Protein AF-A0A831JYZ5-F1 (afdb_mo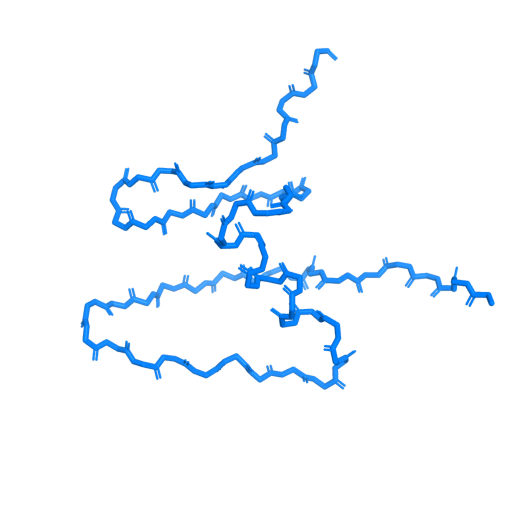nomer_lite)

pLDDT: mean 79.0, std 15.45, range [37.56, 93.31]

Radius of gyration: 12.94 Å; chains: 1; bounding box: 36×19×39 Å

Secondary structure (DSSP, 8-state):
---S--S---------TT-------TTSSHHHHHHHHHTTSS--SSS-EEETTEEEE------

S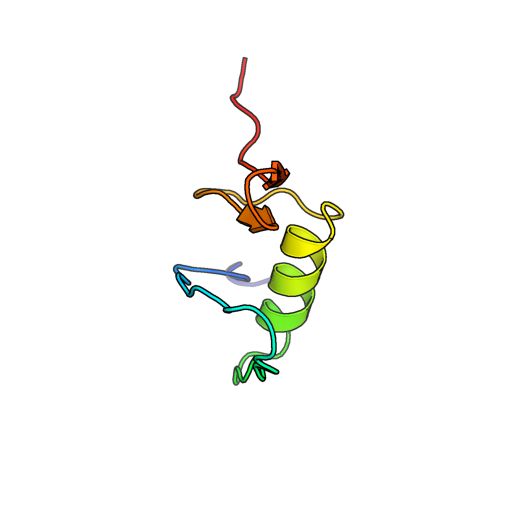tructure (mmCIF, N/CA/C/O backbone):
data_AF-A0A831JYZ5-F1
#
_entry.id   AF-A0A831JYZ5-F1
#
loop_
_atom_site.group_PDB
_atom_site.id
_atom_site.type_symbol
_atom_site.label_atom_id
_atom_site.label_alt_id
_atom_site.label_comp_id
_atom_site.label_asym_id
_atom_site.label_entity_id
_atom_site.label_seq_id
_atom_site.pdbx_PDB_ins_code
_atom_site.Cartn_x
_atom_site.Cartn_y
_atom_site.Cartn_z
_atom_site.occupancy
_atom_site.B_iso_or_equiv
_atom_site.auth_seq_id
_atom_site.auth_comp_id
_atom_site.auth_asym_id
_atom_site.auth_atom_id
_atom_site.pdbx_PDB_model_num
ATOM 1 N N . MET A 1 1 ? 21.256 -0.564 -14.930 1.00 37.56 1 MET A N 1
ATOM 2 C CA . MET A 1 1 ? 20.259 -1.505 -15.478 1.00 37.56 1 MET A CA 1
ATOM 3 C C . MET A 1 1 ? 19.137 -1.610 -14.457 1.00 37.56 1 MET A C 1
ATOM 5 O O . MET A 1 1 ? 19.416 -2.051 -13.353 1.00 37.56 1 MET A O 1
ATOM 9 N N . PHE A 1 2 ? 17.924 -1.143 -14.767 1.00 52.06 2 PHE A N 1
ATOM 10 C CA . PHE A 1 2 ? 16.736 -1.498 -13.981 1.00 52.06 2 PHE A CA 1
ATOM 11 C C . PHE A 1 2 ? 16.297 -2.886 -14.464 1.00 52.06 2 PHE A C 1
ATOM 13 O O . PHE A 1 2 ? 15.629 -2.993 -15.487 1.00 52.06 2 PHE A O 1
ATOM 20 N N . GLY A 1 3 ? 16.816 -3.932 -13.819 1.00 46.50 3 GLY A N 1
ATOM 21 C CA . GLY A 1 3 ? 16.444 -5.326 -14.067 1.00 46.50 3 GLY A CA 1
ATOM 22 C C . GLY A 1 3 ? 15.310 -5.753 -13.133 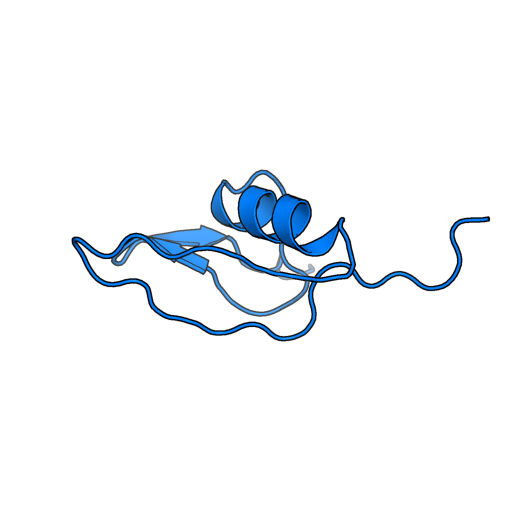1.00 46.50 3 GLY A C 1
ATOM 23 O O . GLY A 1 3 ? 15.401 -5.500 -11.935 1.00 46.50 3 GLY A O 1
ATOM 24 N N . ASP A 1 4 ? 14.279 -6.337 -13.750 1.00 52.56 4 ASP A N 1
ATOM 25 C CA . ASP A 1 4 ? 13.046 -6.980 -13.267 1.00 52.56 4 ASP A CA 1
ATOM 26 C C . ASP A 1 4 ? 12.282 -6.312 -12.108 1.00 52.56 4 ASP A C 1
ATOM 28 O O . ASP A 1 4 ? 12.465 -6.584 -10.924 1.00 52.56 4 ASP A O 1
ATOM 32 N N . VAL A 1 5 ? 11.368 -5.418 -12.507 1.00 60.66 5 VAL A N 1
ATOM 33 C CA . VAL A 1 5 ? 10.457 -4.622 -11.671 1.00 60.66 5 VAL A CA 1
ATOM 34 C C . VAL A 1 5 ? 9.538 -5.496 -10.818 1.00 60.66 5 VAL A C 1
ATOM 36 O O . VAL A 1 5 ? 8.654 -6.161 -11.352 1.00 60.66 5 VAL A O 1
ATOM 39 N N . VAL A 1 6 ? 9.645 -5.355 -9.493 1.00 61.22 6 VAL A N 1
ATOM 40 C CA . VAL A 1 6 ? 8.549 -5.586 -8.537 1.00 61.22 6 VAL A CA 1
ATOM 41 C C . VAL A 1 6 ? 8.699 -4.615 -7.369 1.00 61.22 6 VAL A C 1
ATOM 43 O O . VAL A 1 6 ? 9.767 -4.531 -6.768 1.00 61.22 6 VAL A O 1
ATOM 46 N N . ALA A 1 7 ? 7.623 -3.905 -7.024 1.00 58.97 7 ALA A N 1
ATOM 47 C CA . ALA A 1 7 ? 7.597 -3.060 -5.829 1.00 58.97 7 ALA A CA 1
ATOM 48 C C . ALA A 1 7 ? 6.414 -3.335 -4.890 1.00 58.97 7 ALA A C 1
ATOM 50 O O . ALA A 1 7 ? 6.529 -3.026 -3.718 1.00 58.97 7 ALA A O 1
ATOM 51 N N . VAL A 1 8 ? 5.321 -3.976 -5.314 1.00 58.75 8 VAL A N 1
ATOM 52 C CA . VAL A 1 8 ? 4.389 -4.654 -4.389 1.00 58.75 8 VAL A CA 1
ATOM 53 C C . VAL A 1 8 ? 3.705 -5.803 -5.133 1.00 58.75 8 VAL A C 1
ATOM 55 O O . VAL A 1 8 ? 3.097 -5.576 -6.173 1.00 58.75 8 VAL A O 1
ATOM 58 N N . ASP A 1 9 ? 3.764 -7.015 -4.580 1.00 63.69 9 ASP A N 1
ATOM 59 C CA . ASP A 1 9 ? 2.910 -8.166 -4.927 1.00 63.69 9 ASP A CA 1
ATOM 60 C C . ASP A 1 9 ? 2.906 -9.087 -3.687 1.00 63.69 9 ASP A C 1
ATOM 62 O O . ASP A 1 9 ? 3.966 -9.541 -3.281 1.00 63.69 9 ASP A O 1
ATOM 66 N N . ARG A 1 10 ? 1.848 -9.376 -2.920 1.00 60.28 10 ARG A N 1
ATOM 67 C CA . ARG A 1 10 ? 0.396 -9.214 -3.044 1.00 60.28 10 ARG A CA 1
ATOM 68 C C . ARG A 1 10 ? -0.164 -9.020 -1.621 1.00 60.28 10 ARG A C 1
ATOM 70 O O . ARG A 1 10 ? -0.598 -9.961 -0.962 1.00 60.28 10 ARG A O 1
ATOM 77 N N . VAL A 1 11 ? -0.011 -7.818 -1.076 1.00 68.25 11 VAL A N 1
ATOM 78 C CA . VAL A 1 11 ? -0.206 -7.568 0.360 1.00 68.25 11 VAL A CA 1
ATOM 79 C C . VAL A 1 11 ? -1.666 -7.228 0.666 1.00 68.25 11 VAL A C 1
ATOM 81 O O . VAL A 1 11 ? -2.246 -6.334 0.058 1.00 68.25 11 VAL A O 1
ATOM 84 N N . SER A 1 12 ? -2.252 -7.923 1.641 1.00 80.06 12 SER A N 1
ATOM 85 C CA . SER A 1 12 ? -3.575 -7.626 2.198 1.00 80.06 12 SER A CA 1
ATOM 86 C C . SER A 1 12 ? -3.486 -7.660 3.716 1.00 80.06 12 SER A C 1
ATOM 88 O O . SER A 1 12 ? -3.103 -8.671 4.301 1.00 80.06 12 SER A O 1
ATOM 90 N N . PHE A 1 13 ? -3.814 -6.543 4.348 1.00 86.12 13 PHE A N 1
ATOM 91 C CA . PHE A 1 13 ? -3.917 -6.429 5.795 1.00 86.12 13 PHE A CA 1
ATOM 92 C C . PHE A 1 13 ? -4.988 -5.398 6.131 1.00 86.12 13 PHE A C 1
ATOM 94 O O . PHE A 1 13 ? -5.275 -4.499 5.342 1.00 86.12 13 PHE A O 1
ATOM 101 N N . GLU A 1 14 ? -5.558 -5.532 7.318 1.00 90.00 14 GLU A N 1
ATOM 102 C CA . GLU A 1 14 ? -6.453 -4.553 7.914 1.00 90.00 14 GLU A CA 1
ATOM 103 C C . GLU A 1 14 ? -5.748 -3.984 9.143 1.00 90.00 14 GLU A C 1
ATOM 105 O O . GLU A 1 14 ? -5.124 -4.730 9.898 1.00 90.00 14 GLU A O 1
ATOM 110 N N . VAL A 1 15 ? -5.824 -2.668 9.312 1.00 90.25 15 VAL A N 1
ATOM 111 C CA . VAL A 1 15 ? -5.325 -1.976 10.501 1.00 90.25 15 VAL A CA 1
ATOM 112 C C . VAL A 1 15 ? -6.536 -1.411 11.211 1.00 90.25 15 VAL A C 1
ATOM 114 O O . VAL A 1 15 ? -7.253 -0.580 10.647 1.00 90.25 15 VAL A O 1
ATOM 117 N N . ARG A 1 16 ? -6.780 -1.868 12.434 1.00 90.94 16 ARG A N 1
ATOM 118 C CA . ARG A 1 16 ? -7.913 -1.393 13.229 1.00 90.94 16 ARG A CA 1
ATOM 119 C C . ARG A 1 16 ? -7.593 -0.058 13.879 1.00 90.94 16 ARG A C 1
ATOM 121 O O . ARG A 1 16 ? -6.437 0.340 14.035 1.00 90.94 16 ARG A O 1
ATOM 128 N N . GLU A 1 17 ? -8.639 0.640 14.307 1.00 88.50 17 GLU A N 1
ATOM 129 C CA . GLU A 1 17 ? -8.460 1.833 15.124 1.00 88.50 17 GLU A CA 1
ATOM 130 C C . GLU A 1 17 ? -7.594 1.517 16.349 1.00 88.50 17 GLU A C 1
ATOM 132 O O . GLU A 1 17 ? -7.813 0.523 17.042 1.00 88.50 17 GLU A O 1
ATOM 137 N N . ARG A 1 18 ? -6.638 2.409 16.636 1.00 90.69 18 ARG A N 1
ATOM 138 C CA . ARG A 1 18 ? -5.666 2.297 17.740 1.00 90.69 18 ARG A CA 1
ATOM 139 C C . ARG A 1 18 ? -4.591 1.219 17.554 1.00 90.69 18 ARG A C 1
ATOM 141 O O . ARG A 1 18 ? -3.850 0.955 18.499 1.00 90.69 18 ARG A O 1
ATOM 148 N N . GLU A 1 19 ? -4.447 0.650 16.361 1.00 92.00 19 GLU A N 1
ATOM 149 C CA . GLU A 1 19 ? -3.278 -0.158 16.011 1.00 92.00 19 GLU A CA 1
ATOM 150 C C . GLU A 1 19 ? -2.154 0.711 15.428 1.00 92.00 19 GLU A C 1
ATOM 152 O O . GLU A 1 19 ? -2.391 1.710 14.747 1.00 92.00 19 GLU A O 1
ATOM 157 N N . PHE A 1 20 ? -0.908 0.316 15.698 1.00 86.62 20 PHE A N 1
ATOM 158 C CA . PHE A 1 20 ? 0.287 0.949 15.143 1.00 86.62 20 PHE A CA 1
ATOM 159 C C . PHE A 1 20 ? 1.143 -0.112 14.432 1.00 86.62 20 PHE A C 1
ATOM 161 O O . PHE A 1 20 ? 2.041 -0.696 15.044 1.00 86.62 20 PHE A O 1
ATOM 168 N N . PRO A 1 21 ? 0.828 -0.441 13.167 1.00 86.25 21 PRO A N 1
ATOM 169 C CA . PRO A 1 21 ? 1.528 -1.484 12.432 1.00 86.25 21 PRO A CA 1
ATOM 170 C C . PRO A 1 21 ? 2.907 -1.004 11.973 1.00 86.25 21 PRO A C 1
ATOM 172 O O . PRO A 1 21 ? 3.112 0.169 11.662 1.00 86.25 21 PRO A O 1
ATOM 175 N N . ILE A 1 22 ? 3.847 -1.942 11.860 1.00 84.81 22 ILE A N 1
ATOM 176 C CA . ILE A 1 22 ? 5.170 -1.696 11.283 1.00 84.81 22 ILE A CA 1
ATOM 177 C C . ILE A 1 22 ? 5.261 -2.472 9.971 1.00 84.81 22 ILE A C 1
ATOM 179 O O . ILE A 1 22 ? 5.161 -3.697 9.958 1.00 84.81 22 ILE A O 1
ATOM 183 N N . LEU A 1 23 ? 5.482 -1.762 8.864 1.00 83.62 23 LEU A N 1
ATOM 184 C CA . LEU A 1 23 ? 5.790 -2.384 7.578 1.00 83.62 23 LEU A CA 1
ATOM 185 C C . LEU A 1 23 ? 7.269 -2.796 7.555 1.00 83.62 23 LEU A C 1
ATOM 187 O O . LEU A 1 23 ? 8.157 -1.949 7.446 1.00 83.62 23 LEU A O 1
ATOM 191 N N . LEU A 1 24 ? 7.529 -4.099 7.645 1.00 78.56 24 LEU A N 1
ATOM 192 C CA . LEU A 1 24 ? 8.861 -4.695 7.531 1.00 78.56 24 LEU A CA 1
ATOM 193 C C . LEU A 1 24 ? 8.992 -5.401 6.181 1.00 78.56 24 LEU A C 1
ATOM 195 O O . LEU A 1 24 ? 8.127 -6.179 5.801 1.00 78.56 24 LEU A O 1
ATOM 199 N N . ASP A 1 25 ? 10.078 -5.141 5.458 1.00 68.50 25 ASP A N 1
ATOM 200 C CA . ASP A 1 25 ? 10.365 -5.809 4.183 1.00 68.50 25 ASP A CA 1
ATOM 201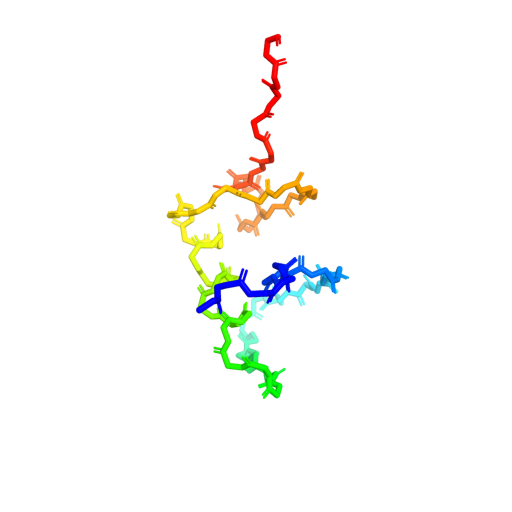 C C . ASP A 1 25 ? 11.875 -5.721 3.888 1.00 68.50 25 ASP A C 1
ATOM 203 O O . ASP A 1 25 ? 12.508 -4.706 4.199 1.00 68.50 25 ASP A O 1
ATOM 207 N N . SER A 1 26 ? 12.462 -6.780 3.331 1.00 60.81 26 SER A N 1
ATOM 208 C CA . SER A 1 26 ? 13.903 -6.922 3.072 1.00 60.81 26 SER A CA 1
ATOM 209 C C . SER A 1 26 ? 14.381 -6.196 1.807 1.00 60.81 26 SER A C 1
ATOM 211 O O . SER A 1 26 ? 15.573 -5.929 1.677 1.00 60.81 26 SER A O 1
ATOM 213 N N . SER A 1 27 ? 13.468 -5.834 0.897 1.00 60.94 27 SER A N 1
ATOM 214 C CA . SER A 1 27 ? 13.782 -5.327 -0.454 1.00 60.94 27 SER A CA 1
ATOM 215 C C . SER A 1 27 ? 13.902 -3.798 -0.577 1.00 60.94 27 SER A C 1
ATOM 217 O O . SER A 1 27 ? 14.195 -3.271 -1.648 1.00 60.94 27 SER A O 1
ATOM 219 N N . GLY A 1 28 ? 13.705 -3.058 0.519 1.00 60.88 28 GLY A N 1
ATOM 220 C CA . GLY A 1 28 ? 13.937 -1.606 0.607 1.00 60.88 28 GLY A CA 1
ATOM 221 C C . GLY A 1 28 ? 12.920 -0.704 -0.118 1.00 60.88 28 GLY A C 1
ATOM 222 O O . GLY A 1 28 ? 12.512 0.302 0.456 1.00 60.88 28 GLY A O 1
ATOM 223 N N . CYS A 1 29 ? 12.458 -1.061 -1.320 1.00 67.88 29 CYS A N 1
ATOM 224 C CA . CYS A 1 29 ? 11.586 -0.212 -2.146 1.00 67.88 29 CYS A CA 1
ATOM 225 C C . CYS A 1 29 ? 10.091 -0.344 -1.793 1.00 67.88 29 CYS A C 1
ATOM 227 O O . CYS A 1 29 ? 9.364 0.649 -1.733 1.00 67.88 29 CYS A O 1
ATOM 229 N N . SER A 1 30 ? 9.644 -1.559 -1.467 1.00 74.62 30 SER A N 1
ATOM 230 C CA . SER A 1 30 ? 8.221 -1.917 -1.409 1.00 74.62 30 SER A CA 1
ATOM 231 C C . SER A 1 30 ? 7.429 -1.192 -0.322 1.00 74.62 30 SER A C 1
ATOM 233 O O . SER A 1 30 ? 6.235 -0.932 -0.464 1.00 74.62 30 SER A O 1
ATOM 235 N N . LYS A 1 31 ? 8.106 -0.788 0.755 1.00 85.38 31 LYS A N 1
ATOM 236 C CA . LYS A 1 31 ? 7.523 0.019 1.839 1.00 85.38 31 LYS A CA 1
ATOM 237 C C . LYS A 1 31 ? 7.184 1.422 1.367 1.00 85.38 31 LYS A C 1
ATOM 239 O O . LYS A 1 31 ? 6.068 1.889 1.577 1.00 85.38 31 LYS A O 1
ATOM 244 N N . THR A 1 32 ? 8.137 2.073 0.704 1.00 86.12 32 THR A N 1
ATOM 245 C CA . THR A 1 32 ? 7.949 3.418 0.161 1.00 86.12 32 THR A CA 1
ATOM 246 C C . THR A 1 32 ? 6.848 3.405 -0.889 1.00 86.12 32 THR A C 1
ATOM 248 O O . THR A 1 32 ? 5.947 4.235 -0.813 1.00 86.12 32 THR A O 1
ATOM 251 N N . THR A 1 33 ? 6.851 2.429 -1.799 1.00 87.69 33 THR A N 1
ATOM 252 C CA . THR A 1 33 ? 5.777 2.267 -2.789 1.00 87.69 33 THR A CA 1
ATOM 253 C C . THR A 1 33 ? 4.421 2.027 -2.120 1.00 87.69 33 THR A C 1
ATOM 255 O O . THR A 1 33 ? 3.462 2.725 -2.433 1.00 87.69 33 THR A O 1
ATOM 258 N N . THR A 1 34 ? 4.333 1.138 -1.122 1.00 87.50 34 THR A N 1
ATOM 259 C CA . THR A 1 34 ? 3.072 0.888 -0.394 1.00 87.50 34 THR A CA 1
ATOM 260 C C . THR A 1 34 ? 2.550 2.148 0.302 1.00 87.50 34 THR A C 1
ATOM 262 O O . THR A 1 34 ? 1.375 2.482 0.168 1.00 87.50 34 THR A O 1
ATOM 265 N N . LEU A 1 35 ? 3.411 2.891 1.007 1.00 89.50 35 LEU A N 1
ATOM 266 C CA . LEU A 1 35 ? 3.016 4.129 1.689 1.00 89.50 35 LEU A CA 1
ATOM 267 C C . LEU A 1 35 ? 2.584 5.220 0.703 1.00 89.50 35 LEU A C 1
ATOM 269 O O . LEU A 1 35 ? 1.644 5.963 0.986 1.00 89.50 35 LEU A O 1
ATOM 273 N N . ARG A 1 36 ? 3.223 5.301 -0.468 1.00 89.69 36 ARG A N 1
ATOM 274 C CA . ARG A 1 36 ? 2.816 6.221 -1.538 1.00 89.69 36 ARG A CA 1
ATOM 275 C C . ARG A 1 36 ? 1.460 5.836 -2.123 1.00 89.69 36 ARG A C 1
ATOM 277 O O . ARG A 1 36 ? 0.641 6.730 -2.320 1.00 89.69 36 ARG A O 1
ATOM 284 N N . CYS A 1 37 ? 1.186 4.544 -2.310 1.00 90.44 37 CYS A N 1
ATOM 285 C CA . CYS A 1 37 ? -0.136 4.063 -2.712 1.00 90.44 37 CYS A CA 1
ATOM 286 C C . CYS A 1 37 ? -1.212 4.400 -1.669 1.00 90.44 37 CYS A C 1
ATOM 288 O O . CYS A 1 37 ? -2.273 4.901 -2.035 1.00 90.44 37 CYS A O 1
ATOM 290 N N . ILE A 1 38 ? -0.929 4.200 -0.374 1.00 89.94 38 ILE A N 1
ATOM 291 C CA . ILE A 1 38 ? -1.843 4.567 0.726 1.00 89.94 38 ILE A CA 1
ATOM 292 C C . ILE A 1 38 ? -2.122 6.074 0.738 1.00 89.94 38 ILE A C 1
ATOM 294 O O . ILE A 1 38 ? -3.261 6.495 0.931 1.00 89.94 38 ILE A O 1
ATOM 2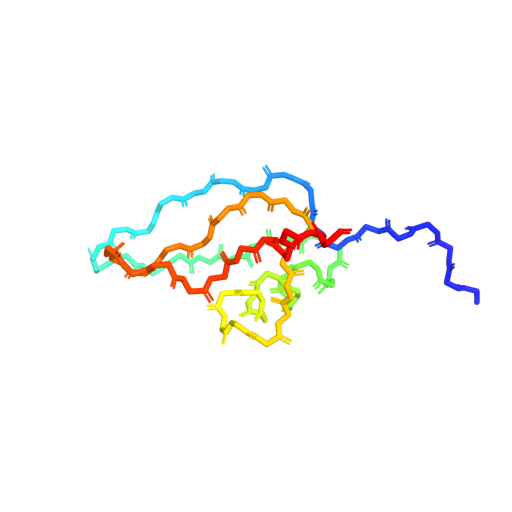98 N N . ALA A 1 39 ? -1.096 6.891 0.497 1.00 90.50 39 ALA A N 1
ATOM 299 C CA . ALA A 1 39 ? -1.224 8.342 0.411 1.00 90.50 39 ALA A CA 1
ATOM 300 C C . ALA A 1 39 ? -1.892 8.833 -0.892 1.00 90.50 39 ALA A C 1
ATOM 302 O O . ALA A 1 39 ? -2.111 10.035 -1.036 1.00 90.50 39 ALA A O 1
ATOM 303 N N . GLY A 1 40 ? -2.189 7.941 -1.848 1.00 88.44 40 GLY A N 1
ATOM 304 C CA . GLY A 1 40 ? -2.722 8.298 -3.168 1.00 88.44 40 GLY A CA 1
ATOM 305 C C . GLY A 1 40 ? -1.707 8.984 -4.094 1.00 88.44 40 GLY A C 1
ATOM 306 O O . GLY A 1 40 ? -2.090 9.592 -5.088 1.00 88.44 40 GLY A O 1
ATOM 307 N N . LEU A 1 41 ? -0.413 8.913 -3.772 1.00 89.12 41 LEU A N 1
ATOM 308 C CA . LEU A 1 41 ? 0.687 9.492 -4.558 1.00 89.12 41 LEU A CA 1
ATOM 309 C C . LEU A 1 41 ? 1.198 8.549 -5.654 1.00 89.12 41 LEU A C 1
ATOM 311 O O . LEU A 1 41 ? 2.034 8.935 -6.472 1.00 89.12 41 LEU A O 1
ATOM 315 N N . GLU A 1 42 ? 0.738 7.304 -5.628 1.00 88.31 42 GLU A N 1
ATOM 316 C CA . GLU A 1 42 ? 1.042 6.264 -6.598 1.00 88.31 42 GLU A CA 1
ATOM 317 C C . GLU A 1 42 ? -0.202 5.385 -6.771 1.00 88.31 42 GLU A C 1
ATOM 319 O O . GLU A 1 42 ? -0.959 5.170 -5.820 1.00 88.31 42 GLU A O 1
ATOM 324 N N . VAL A 1 43 ? -0.458 4.935 -7.999 1.00 89.81 43 VAL A N 1
ATOM 325 C CA . VAL A 1 43 ? -1.657 4.156 -8.331 1.00 89.81 43 VAL A CA 1
ATOM 326 C C . VAL A 1 43 ? -1.295 2.671 -8.307 1.00 89.81 43 VAL A C 1
ATOM 328 O O . VAL A 1 43 ? -0.366 2.275 -9.014 1.00 89.81 43 VAL A O 1
ATOM 331 N N . PRO A 1 44 ? -1.999 1.833 -7.525 1.00 89.44 44 PRO A N 1
ATOM 332 C CA . PRO A 1 44 ? -1.735 0.408 -7.498 1.00 89.44 44 PRO A CA 1
ATOM 333 C C . PRO A 1 44 ? -2.114 -0.224 -8.838 1.00 89.44 44 PRO A C 1
ATOM 335 O O . PRO A 1 44 ? -3.088 0.158 -9.485 1.00 89.44 44 PRO A O 1
ATOM 338 N N . THR A 1 45 ? -1.359 -1.241 -9.239 1.00 87.62 45 THR A N 1
ATOM 339 C CA . THR A 1 45 ? -1.638 -2.016 -10.455 1.00 87.62 45 THR A CA 1
ATOM 340 C C . THR A 1 45 ? -2.848 -2.940 -10.295 1.00 87.62 45 THR A C 1
ATOM 342 O O . THR A 1 45 ? -3.493 -3.282 -11.283 1.00 87.62 45 THR A O 1
ATOM 345 N N . SER A 1 46 ? -3.177 -3.342 -9.062 1.00 87.81 46 SER A N 1
ATOM 346 C CA . SER A 1 46 ? -4.354 -4.150 -8.713 1.00 87.81 46 SER A CA 1
ATOM 347 C C . SER A 1 46 ? -4.783 -3.915 -7.256 1.00 87.81 46 SER A C 1
ATOM 349 O O . SER A 1 46 ? -4.018 -3.361 -6.469 1.00 87.81 46 SER A O 1
ATOM 351 N N . GLY A 1 47 ? -5.989 -4.362 -6.889 1.00 90.12 47 GLY A N 1
ATOM 352 C CA . GLY A 1 47 ? -6.515 -4.249 -5.523 1.00 90.12 47 GLY A CA 1
ATOM 353 C C . GLY A 1 47 ? -7.065 -2.863 -5.192 1.00 90.12 47 GLY A C 1
ATOM 354 O O . GLY A 1 47 ? -7.175 -2.004 -6.055 1.00 90.12 47 GLY A O 1
ATOM 355 N N . GLU A 1 48 ? -7.450 -2.646 -3.941 1.00 92.38 48 GLU A N 1
ATOM 356 C CA . GLU A 1 48 ? -8.058 -1.392 -3.495 1.00 92.38 48 GLU A CA 1
ATOM 357 C C . GLU A 1 48 ? -7.540 -1.041 -2.102 1.00 92.38 48 GLU A C 1
ATOM 359 O O . GLU A 1 48 ? -7.309 -1.924 -1.273 1.00 92.38 48 GLU A O 1
ATOM 364 N N . ILE A 1 49 ? -7.356 0.251 -1.845 1.00 92.50 49 ILE A N 1
ATOM 365 C CA . ILE A 1 49 ? -6.930 0.766 -0.546 1.00 92.50 49 ILE A CA 1
ATOM 366 C C . ILE A 1 49 ? -8.035 1.656 0.004 1.00 92.50 49 ILE A C 1
ATOM 368 O O . ILE A 1 49 ? -8.443 2.636 -0.629 1.00 92.50 49 ILE A O 1
ATOM 372 N N . TYR A 1 50 ? -8.470 1.330 1.218 1.00 93.31 50 TYR A N 1
ATOM 373 C CA . TYR A 1 50 ? -9.502 2.049 1.946 1.00 93.31 50 TYR A CA 1
ATOM 374 C C . TYR A 1 50 ? -8.947 2.634 3.243 1.00 93.31 50 TYR A C 1
ATOM 376 O O . TYR A 1 50 ? -8.132 2.013 3.923 1.00 93.31 50 TYR A O 1
ATOM 384 N N . ILE A 1 51 ? -9.421 3.828 3.600 1.00 91.44 51 ILE A N 1
ATOM 385 C CA . ILE A 1 51 ? -9.259 4.403 4.939 1.00 91.44 51 ILE A CA 1
ATOM 386 C C . ILE A 1 51 ? -10.663 4.596 5.508 1.00 91.44 51 ILE A C 1
ATOM 388 O O . ILE A 1 51 ? -11.431 5.434 5.023 1.00 91.44 51 ILE A O 1
ATOM 392 N N . GLY A 1 52 ? -11.016 3.779 6.502 1.00 90.12 52 GLY A N 1
ATOM 393 C CA . GLY A 1 52 ? -12.413 3.598 6.897 1.00 90.12 52 GLY A CA 1
ATOM 394 C C . GLY A 1 52 ? -13.240 3.140 5.693 1.00 90.12 52 GLY A C 1
ATOM 395 O O . GLY A 1 52 ? -12.846 2.227 4.977 1.00 90.12 52 GLY A O 1
ATOM 396 N N . ASN A 1 53 ? -14.341 3.837 5.410 1.00 92.94 53 ASN A N 1
ATOM 397 C CA . ASN A 1 53 ? -15.215 3.526 4.270 1.00 92.94 53 ASN A CA 1
ATOM 398 C C . ASN A 1 53 ? -14.836 4.275 2.982 1.00 92.94 53 ASN A C 1
ATOM 400 O O . ASN A 1 53 ? -15.565 4.218 1.991 1.00 92.94 53 ASN A O 1
ATOM 404 N N . ARG A 1 54 ? -13.735 5.036 2.990 1.00 91.56 54 ARG A N 1
ATOM 405 C CA . ARG A 1 54 ? -13.325 5.854 1.847 1.00 91.56 54 ARG A CA 1
ATOM 406 C C . ARG A 1 54 ? -12.299 5.109 1.007 1.00 91.56 54 ARG A C 1
ATOM 408 O O . ARG A 1 54 ? -11.202 4.844 1.493 1.00 91.56 54 ARG A O 1
ATOM 415 N N . LEU A 1 55 ? -12.625 4.860 -0.260 1.00 92.00 55 LEU A N 1
ATOM 416 C CA . LEU A 1 55 ? -11.646 4.434 -1.257 1.00 92.00 55 LEU A CA 1
ATOM 417 C C . LEU A 1 55 ? -10.649 5.575 -1.493 1.00 92.00 55 LEU A C 1
ATOM 419 O O . LEU A 1 55 ? -11.054 6.680 -1.858 1.00 92.00 55 LEU A O 1
ATOM 423 N N . VAL A 1 56 ? -9.362 5.321 -1.261 1.00 92.25 56 VAL A N 1
ATOM 424 C CA . VAL A 1 56 ? -8.298 6.328 -1.439 1.00 92.25 56 VAL A CA 1
ATOM 425 C C . VAL A 1 56 ? -7.368 6.013 -2.601 1.00 92.25 56 VAL A C 1
ATOM 427 O O . VAL A 1 56 ? -6.773 6.934 -3.152 1.00 92.25 56 VAL A O 1
ATOM 430 N N . SER A 1 57 ? -7.256 4.743 -2.996 1.00 91.06 57 SER A N 1
ATOM 431 C CA . SER A 1 57 ? -6.455 4.349 -4.152 1.00 91.06 57 SER A CA 1
ATOM 432 C C . SER A 1 57 ? -6.959 3.037 -4.750 1.00 91.06 57 SER A C 1
ATOM 434 O O . SER A 1 57 ? -7.276 2.097 -4.023 1.00 91.06 57 SER A O 1
ATOM 436 N N . ALA A 1 58 ? -7.048 2.984 -6.076 1.00 91.31 58 ALA A N 1
ATOM 437 C CA . ALA A 1 58 ? -7.451 1.822 -6.862 1.00 91.31 58 ALA A CA 1
ATOM 438 C C . ALA A 1 58 ? -6.835 1.930 -8.266 1.00 91.31 58 ALA A C 1
ATOM 440 O O . ALA A 1 58 ? -6.523 3.043 -8.700 1.00 91.31 58 ALA A O 1
ATOM 441 N N . PRO A 1 59 ? -6.694 0.815 -9.000 1.00 91.19 59 PRO A N 1
ATOM 442 C CA . PRO A 1 59 ? -6.241 0.822 -10.377 1.00 91.19 59 PRO A CA 1
ATOM 443 C C . PRO A 1 59 ? -7.081 1.765 -11.226 1.00 91.19 59 PRO A C 1
ATOM 445 O O . PRO A 1 59 ? -8.313 1.782 -11.140 1.00 91.19 59 PRO A O 1
ATOM 448 N N . HIS A 1 60 ? -6.422 2.520 -12.101 1.00 77.81 60 HIS A N 1
ATOM 449 C CA . HIS A 1 60 ? -7.137 3.191 -13.173 1.00 77.81 60 HIS A CA 1
ATOM 450 C C . HIS A 1 60 ? -7.811 2.132 -14.047 1.00 77.81 60 HIS A C 1
ATOM 452 O O . HIS A 1 60 ? -7.141 1.308 -14.669 1.00 77.81 60 HIS A O 1
ATOM 458 N N . LYS A 1 61 ? -9.150 2.151 -14.096 1.00 55.81 61 LYS A N 1
ATOM 459 C CA . LYS A 1 61 ? -9.893 1.455 -15.145 1.00 55.81 61 LYS A CA 1
ATOM 460 C C . LYS A 1 61 ? -9.467 2.085 -16.465 1.00 5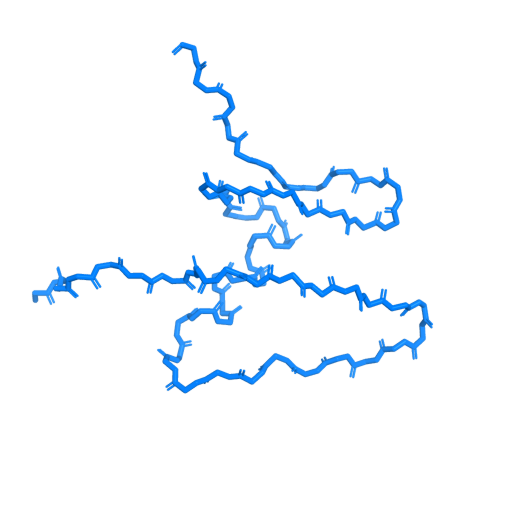5.81 61 LYS A C 1
ATOM 462 O O . LYS A 1 61 ? -9.785 3.245 -16.716 1.00 55.81 61 LYS A O 1
ATOM 467 N N . GLY A 1 62 ? -8.695 1.341 -17.250 1.00 50.75 62 GLY A N 1
ATOM 468 C CA . GLY A 1 62 ? -8.391 1.719 -18.621 1.00 50.75 62 GLY A CA 1
ATOM 469 C C . GLY A 1 62 ? -9.690 1.988 -19.381 1.00 50.75 62 GLY A C 1
ATOM 470 O O . GLY A 1 62 ? -10.670 1.259 -19.217 1.00 50.75 62 GLY A O 1
ATOM 471 N N . ILE A 1 63 ? -9.681 3.075 -20.148 1.00 40.53 63 ILE A N 1
ATOM 472 C CA . ILE A 1 63 ? -10.503 3.234 -21.351 1.00 40.53 63 ILE A CA 1
ATOM 473 C C . ILE A 1 63 ? -10.190 2.126 -22.355 1.00 40.53 63 ILE A C 1
ATOM 475 O O . ILE A 1 63 ? -9.007 1.718 -22.418 1.00 40.53 63 ILE A O 1
#

Foldseek 3Di:
DPPDDDQDPDDDDDADPPDDDDDDDDPPRNVVQVVCQQQLVDADCADFHDDVPDTSHGHPPDD

Sequence (63 aa):
MFGDVVAVDRVSFEVREREFPILLDSSGCSKTTTLRCIAGLEVPTSGEIYIGNRLVSAPHKGI